Protein AF-A0A6L2PQ34-F1 (afdb_monomer_lite)

Foldseek 3Di:
DDDDDDPPPPPPQDPVVVVVLVVQLVVLLCVLVVQDLVNQCVVCVVVCVPVSVVSVVVSVVCSVVSSVVSSVVSVVCCVVVVVSVVVVVVVVVCVVCVVCVVPDDDDPPPDPVVVCCVVVVVVVVVVVVVVVVVVVVVVVVVVVVVVVVVVD

Secondary structure (DSSP, 8-state):
-PPPPPS-------HHHHHHHHHHHHHHHHHHTTS-HHHHHHHTHHHHTT-HHHHHHHHHHHHHHHHHHHHHHHHHHHHHTTHHHHHHHHHHHHHHTGGGTTS------S-HHHHHHHHHHHHHHHHHHHHHHHHHHHHHHHHHHHHHHHT-

pLDDT: mean 86.55, std 15.39, range [32.62, 97.94]

InterPro domains:
  IPR007128 Nuclear MIS12/MIND complex subunit PMF1/Nnf1 [PF03980] (70-150)

Sequence (152 aa):
MAQVPSLQNVQSEGKDVQLFRVRMRGIFEKITAGVSTERFEEIHSAVLQGSHGLAGHLHKIWQAAALDGMVKELDEIIIEEHLGEKLKQRARIIEECKEDENTVAWRPPGKPTEHIRSYDMKEKIKRKDQLEAFVKTKEAELEQLRREVSNG

Structure (mmCIF, N/CA/C/O backbone):
data_AF-A0A6L2PQ34-F1
#
_entry.id   AF-A0A6L2PQ34-F1
#
loop_
_atom_site.group_PDB
_atom_site.id
_atom_site.type_symbol
_atom_site.label_atom_id
_atom_site.label_alt_id
_atom_site.label_comp_id
_atom_site.label_asym_id
_atom_site.label_entity_id
_atom_site.label_seq_id
_atom_site.pdbx_PDB_ins_code
_atom_site.Cartn_x
_atom_site.Cartn_y
_atom_site.Cartn_z
_atom_site.occupancy
_atom_site.B_iso_or_equiv
_atom_site.auth_seq_id
_atom_site.auth_comp_id
_atom_site.auth_asym_id
_atom_site.auth_atom_id
_atom_site.pdbx_PDB_model_num
ATOM 1 N N . MET A 1 1 ? -7.531 28.067 -11.625 1.00 33.03 1 MET A N 1
ATOM 2 C CA . MET A 1 1 ? -6.205 27.418 -11.689 1.00 33.03 1 MET A CA 1
ATOM 3 C C . MET A 1 1 ? -5.869 26.942 -10.288 1.00 33.03 1 MET A C 1
ATOM 5 O O . MET A 1 1 ? -5.547 27.766 -9.445 1.00 33.03 1 MET A O 1
ATOM 9 N N . ALA A 1 2 ? -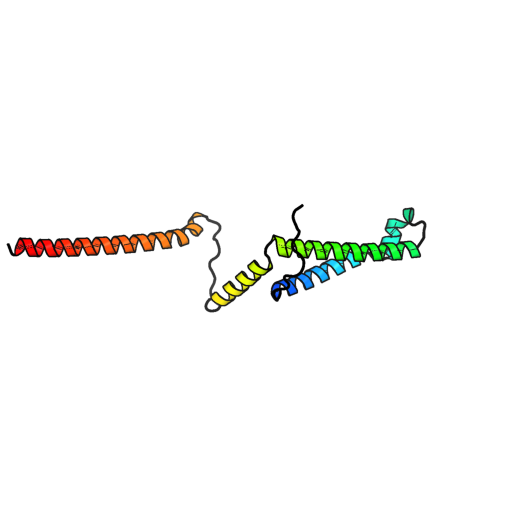6.088 25.657 -10.008 1.00 34.88 2 ALA A N 1
ATOM 10 C CA . ALA A 1 2 ? -5.772 25.078 -8.706 1.00 34.88 2 ALA A CA 1
ATOM 11 C C . ALA A 1 2 ? -4.255 24.862 -8.624 1.00 34.88 2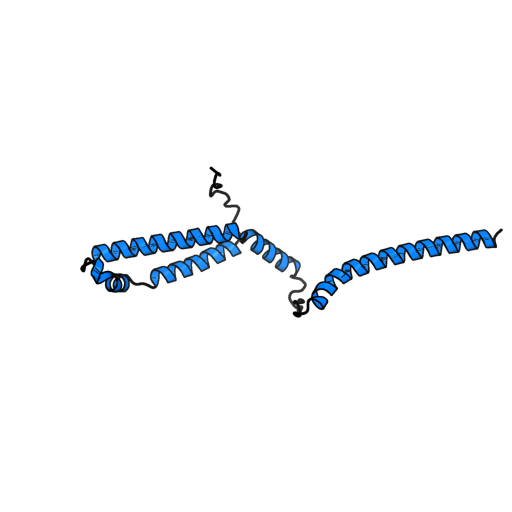 ALA A C 1
ATOM 13 O O . ALA A 1 2 ? -3.662 24.281 -9.531 1.00 34.88 2 ALA A O 1
ATOM 14 N N . GLN A 1 3 ? -3.635 25.404 -7.578 1.00 32.62 3 GLN A N 1
ATOM 15 C CA . GLN A 1 3 ? -2.217 25.224 -7.295 1.00 32.62 3 GLN A CA 1
ATOM 16 C C . GLN A 1 3 ? -1.976 23.763 -6.909 1.00 32.62 3 GLN A C 1
ATOM 18 O O . GLN A 1 3 ? -2.518 23.285 -5.916 1.00 32.62 3 GLN A O 1
ATOM 23 N N . VAL A 1 4 ? -1.172 23.067 -7.711 1.00 37.78 4 VAL A N 1
ATOM 24 C CA . VAL A 1 4 ? -0.611 21.760 -7.364 1.00 37.78 4 VAL A CA 1
ATOM 25 C C . VAL A 1 4 ? 0.385 21.990 -6.219 1.00 37.78 4 VAL A C 1
ATOM 27 O O . VAL A 1 4 ? 1.308 22.792 -6.396 1.00 37.78 4 VAL A O 1
ATOM 30 N N . PRO A 1 5 ? 0.208 21.366 -5.041 1.00 38.91 5 PRO A N 1
ATOM 31 C CA . PRO A 1 5 ? 1.141 21.528 -3.934 1.00 38.91 5 PRO A CA 1
ATOM 32 C C . PRO A 1 5 ? 2.538 21.046 -4.330 1.00 38.91 5 PRO A C 1
ATOM 34 O O . PRO A 1 5 ? 2.704 19.983 -4.925 1.00 38.91 5 PRO A O 1
ATOM 37 N N . SER A 1 6 ? 3.539 21.867 -4.019 1.00 38.91 6 SER A N 1
ATOM 38 C CA . SER A 1 6 ? 4.938 21.638 -4.355 1.00 38.91 6 SER A CA 1
ATOM 39 C C . SER A 1 6 ? 5.515 20.395 -3.665 1.00 38.91 6 SER A C 1
ATOM 41 O O . SER A 1 6 ? 5.179 20.058 -2.529 1.00 38.91 6 SER A O 1
ATOM 43 N N . LEU A 1 7 ? 6.437 19.743 -4.377 1.00 44.84 7 LEU A N 1
ATOM 44 C CA . LEU A 1 7 ? 7.211 18.538 -4.043 1.00 44.84 7 LEU A CA 1
ATOM 45 C C . LEU A 1 7 ? 8.174 18.711 -2.843 1.00 44.84 7 LEU A C 1
ATOM 47 O O . LEU A 1 7 ? 9.359 18.404 -2.942 1.00 44.84 7 LEU A O 1
ATOM 51 N N . GLN A 1 8 ? 7.710 19.232 -1.707 1.00 38.16 8 GLN A N 1
ATOM 52 C CA . GLN A 1 8 ? 8.573 19.525 -0.552 1.00 38.16 8 GLN A CA 1
ATOM 53 C C . GLN A 1 8 ? 8.091 18.964 0.786 1.00 38.16 8 GLN A C 1
ATOM 55 O O . GLN A 1 8 ? 8.614 19.353 1.826 1.00 38.16 8 GLN A O 1
ATOM 60 N N . ASN A 1 9 ? 7.182 17.987 0.797 1.00 36.69 9 ASN A N 1
ATOM 61 C CA . ASN A 1 9 ? 6.855 17.271 2.030 1.00 36.69 9 ASN A CA 1
ATOM 62 C C . ASN A 1 9 ? 7.582 15.920 2.107 1.00 36.69 9 ASN A C 1
ATOM 64 O O . ASN A 1 9 ? 6.968 14.864 2.213 1.00 36.69 9 ASN A O 1
ATOM 68 N N . VAL A 1 10 ? 8.920 15.955 2.076 1.00 41.22 10 VAL A N 1
ATOM 69 C CA . VAL A 1 10 ? 9.770 14.814 2.469 1.00 41.22 10 VAL A CA 1
ATOM 70 C C . VAL A 1 10 ? 9.794 14.744 4.003 1.00 41.22 10 VAL A C 1
ATOM 72 O O . VAL A 1 10 ? 10.826 14.876 4.655 1.00 41.22 10 VAL A O 1
ATOM 75 N N . GLN A 1 11 ? 8.620 14.585 4.615 1.00 48.25 11 GLN A N 1
ATOM 76 C CA . GLN A 1 11 ? 8.517 14.122 5.993 1.00 48.25 11 GLN A CA 1
ATOM 77 C C . GLN A 1 11 ? 8.901 12.644 5.988 1.00 48.25 11 GLN A C 1
ATOM 79 O O . GLN A 1 11 ? 8.085 11.821 5.593 1.00 48.25 11 GLN A O 1
ATOM 84 N N . SER A 1 12 ? 10.158 12.349 6.358 1.00 56.91 12 SER A N 1
ATOM 85 C CA . SER A 1 12 ? 10.762 11.015 6.548 1.00 56.91 12 SER A CA 1
ATOM 86 C C . SER A 1 12 ? 9.888 9.872 6.028 1.00 56.91 12 SER A C 1
ATOM 88 O O . SER A 1 12 ? 9.192 9.216 6.809 1.00 56.91 12 SER A O 1
ATOM 90 N N . GLU A 1 13 ? 9.899 9.663 4.712 1.00 68.69 13 GLU A N 1
ATOM 91 C CA . GLU A 1 13 ? 9.153 8.579 4.085 1.00 68.69 13 GLU A CA 1
ATOM 92 C C . GLU A 1 13 ? 9.430 7.261 4.828 1.00 68.69 13 GLU A C 1
ATOM 94 O O . GLU A 1 13 ? 10.583 6.921 5.104 1.00 68.69 13 GLU A O 1
ATOM 99 N N . GLY A 1 14 ? 8.372 6.557 5.239 1.00 81.69 14 GLY A N 1
ATOM 100 C CA . GLY A 1 14 ? 8.505 5.349 6.052 1.00 81.69 14 GLY A CA 1
ATOM 101 C C . GLY A 1 14 ? 9.301 4.262 5.324 1.00 81.69 14 GLY A C 1
ATOM 102 O O . GLY A 1 14 ? 9.183 4.117 4.107 1.00 81.69 14 GLY A O 1
ATOM 103 N N . LYS A 1 15 ? 10.077 3.461 6.072 1.00 89.25 15 LYS A N 1
ATOM 104 C CA . LYS A 1 15 ? 10.946 2.397 5.521 1.00 89.25 15 LYS A CA 1
ATOM 105 C C . LYS A 1 15 ? 10.221 1.471 4.534 1.00 89.25 15 LYS A C 1
ATOM 107 O O . LYS A 1 15 ? 10.805 1.081 3.529 1.00 89.25 15 LYS A O 1
ATOM 112 N N . ASP A 1 16 ? 8.954 1.156 4.795 1.00 91.25 16 ASP A N 1
ATOM 113 C CA . ASP A 1 16 ? 8.157 0.268 3.943 1.00 91.25 16 ASP A CA 1
ATOM 114 C C . ASP A 1 16 ? 7.819 0.894 2.582 1.00 91.25 16 ASP A C 1
ATOM 116 O O . ASP A 1 16 ? 7.861 0.206 1.563 1.00 91.25 16 ASP A O 1
ATOM 120 N N . VAL A 1 17 ? 7.540 2.202 2.539 1.00 94.06 17 VAL A N 1
ATOM 121 C CA . VAL A 1 17 ? 7.291 2.923 1.279 1.00 94.06 17 VAL A CA 1
ATOM 122 C C . VAL A 1 17 ? 8.583 3.021 0.472 1.00 94.06 17 VAL A C 1
ATOM 124 O O . VAL A 1 17 ? 8.577 2.763 -0.729 1.00 94.06 17 VAL A O 1
ATOM 127 N N . GLN A 1 18 ? 9.710 3.306 1.132 1.00 92.75 18 GLN A N 1
ATOM 128 C CA . GLN A 1 18 ? 11.020 3.314 0.475 1.00 92.75 18 GLN A CA 1
ATOM 129 C C . GLN A 1 18 ? 11.351 1.941 -0.119 1.00 92.75 18 GLN A C 1
ATOM 131 O O . GLN A 1 18 ? 11.778 1.841 -1.270 1.00 92.75 18 GLN A O 1
ATOM 136 N N . LEU A 1 19 ? 11.109 0.864 0.637 1.00 94.00 19 LEU A N 1
ATOM 137 C CA . LEU A 1 19 ? 11.308 -0.496 0.146 1.00 94.00 19 LEU A CA 1
ATOM 138 C C . LEU A 1 19 ? 10.412 -0.785 -1.064 1.00 94.00 19 LEU A C 1
ATOM 140 O O . LEU A 1 19 ? 10.884 -1.358 -2.046 1.00 94.00 19 LEU A O 1
ATOM 144 N N . PHE A 1 20 ? 9.147 -0.366 -1.019 1.00 94.62 20 PHE A N 1
ATOM 145 C CA . PHE A 1 20 ? 8.221 -0.501 -2.140 1.00 94.62 20 PHE A CA 1
ATOM 146 C C . PHE A 1 20 ? 8.720 0.244 -3.386 1.00 94.62 20 PHE A C 1
ATOM 148 O O . PHE A 1 20 ? 8.827 -0.367 -4.450 1.00 94.62 20 PHE A O 1
ATOM 155 N N . ARG A 1 21 ? 9.140 1.509 -3.249 1.00 95.25 21 ARG A N 1
ATOM 156 C CA . ARG A 1 21 ? 9.726 2.310 -4.338 1.00 95.25 21 ARG A CA 1
ATOM 157 C C . ARG A 1 21 ? 10.933 1.640 -4.973 1.00 95.25 21 ARG A C 1
ATOM 159 O O . ARG A 1 21 ? 10.991 1.509 -6.193 1.00 95.25 21 ARG A O 1
ATOM 166 N N . VAL A 1 22 ? 11.877 1.171 -4.157 1.00 96.00 22 VAL A N 1
ATOM 167 C CA . VAL A 1 22 ? 13.087 0.490 -4.642 1.00 96.00 22 VAL A CA 1
ATOM 168 C C . VAL A 1 22 ? 12.727 -0.781 -5.413 1.00 96.00 22 VAL A C 1
ATOM 170 O O . VAL A 1 22 ? 13.279 -1.034 -6.484 1.00 96.00 22 VAL A O 1
ATOM 173 N N . ARG A 1 23 ? 11.777 -1.576 -4.904 1.00 97.06 23 ARG A N 1
ATOM 174 C CA . ARG A 1 23 ? 11.327 -2.804 -5.576 1.00 97.06 23 ARG A CA 1
ATOM 175 C C . ARG A 1 23 ? 10.642 -2.509 -6.907 1.00 97.06 23 ARG A C 1
ATOM 177 O O . ARG A 1 23 ? 10.965 -3.165 -7.894 1.00 97.06 23 ARG A O 1
ATOM 184 N N . MET A 1 24 ? 9.749 -1.523 -6.942 1.00 97.75 24 MET A N 1
ATOM 185 C CA . MET A 1 24 ? 9.027 -1.139 -8.155 1.00 97.75 24 MET A CA 1
ATOM 186 C C . MET A 1 24 ? 9.956 -0.529 -9.202 1.00 97.75 24 MET A C 1
ATOM 188 O O . MET A 1 24 ? 9.922 -0.958 -10.350 1.00 97.75 24 MET A O 1
ATOM 192 N N . ARG A 1 25 ? 10.873 0.364 -8.806 1.00 96.88 25 ARG A N 1
ATOM 193 C CA . ARG A 1 25 ? 11.914 0.891 -9.700 1.00 96.88 25 ARG A CA 1
ATOM 194 C C . ARG A 1 25 ? 12.729 -0.233 -10.338 1.00 96.88 25 ARG A C 1
ATOM 196 O O . ARG A 1 25 ? 12.899 -0.234 -11.551 1.00 96.88 25 ARG A O 1
ATOM 203 N N . GLY A 1 26 ? 13.165 -1.220 -9.555 1.00 96.81 26 GLY A N 1
ATOM 204 C CA . GLY A 1 26 ? 13.901 -2.367 -10.095 1.00 96.81 26 GLY A CA 1
ATOM 205 C C . GLY A 1 26 ? 13.079 -3.226 -11.068 1.00 96.81 26 GLY A C 1
ATOM 206 O O . GLY A 1 26 ? 13.640 -3.852 -11.963 1.00 96.81 26 GLY A O 1
ATOM 207 N N . ILE A 1 27 ? 11.750 -3.267 -10.922 1.00 97.38 27 ILE A N 1
ATOM 208 C CA . ILE A 1 27 ? 10.853 -3.904 -11.898 1.00 97.38 27 ILE A CA 1
ATOM 209 C C . ILE A 1 27 ? 10.751 -3.045 -13.164 1.00 97.38 27 ILE A C 1
ATOM 211 O O . ILE A 1 27 ? 10.886 -3.583 -14.259 1.00 97.38 27 ILE A O 1
ATOM 215 N N . PHE A 1 28 ? 10.576 -1.730 -13.034 1.00 97.50 28 PHE A N 1
ATOM 216 C CA . PHE A 1 28 ? 10.504 -0.808 -14.171 1.00 97.50 28 PHE A CA 1
ATOM 217 C C . PHE A 1 28 ? 11.788 -0.825 -15.000 1.00 97.50 28 PHE A C 1
ATOM 219 O O . PHE A 1 28 ? 11.720 -0.917 -16.220 1.00 97.50 28 PHE A O 1
ATOM 226 N N . GLU A 1 29 ? 12.952 -0.845 -14.350 1.00 96.00 29 GLU A N 1
ATOM 227 C CA . GLU A 1 29 ? 14.255 -0.984 -15.010 1.00 96.00 29 GLU A CA 1
ATOM 228 C C . GLU A 1 29 ? 14.366 -2.304 -15.786 1.00 96.00 29 GLU A C 1
ATOM 230 O O . GLU A 1 29 ? 14.890 -2.329 -16.896 1.00 96.00 29 GLU A O 1
ATOM 235 N N . LYS A 1 30 ? 13.821 -3.407 -15.256 1.00 96.38 30 LYS A N 1
ATOM 236 C CA . LYS A 1 30 ? 13.765 -4.684 -15.989 1.00 96.38 30 LYS A CA 1
ATOM 237 C C . LYS A 1 30 ? 12.810 -4.637 -17.178 1.00 96.38 30 LYS A C 1
ATOM 239 O O . LYS A 1 30 ? 13.106 -5.244 -18.201 1.00 96.38 30 LYS A O 1
ATOM 244 N N . ILE A 1 31 ? 11.677 -3.946 -17.050 1.00 95.31 31 ILE A N 1
ATOM 245 C CA . ILE A 1 31 ? 10.706 -3.780 -18.138 1.00 95.31 31 ILE A CA 1
ATOM 246 C C . ILE A 1 31 ? 11.335 -2.972 -19.276 1.00 95.31 31 ILE A C 1
ATOM 248 O O . ILE A 1 31 ? 11.294 -3.407 -20.425 1.00 95.31 31 ILE A O 1
ATOM 252 N N . THR A 1 32 ? 11.965 -1.835 -18.970 1.00 94.38 32 THR A N 1
ATOM 253 C CA . THR A 1 32 ? 12.600 -0.982 -19.987 1.00 94.38 32 THR A CA 1
ATOM 254 C C . THR A 1 32 ? 13.854 -1.618 -20.588 1.00 94.38 32 THR A C 1
ATOM 256 O O . THR A 1 32 ? 14.143 -1.402 -21.763 1.00 94.38 32 THR A O 1
ATOM 259 N N . ALA A 1 33 ? 14.569 -2.458 -19.837 1.00 91.31 33 ALA A N 1
ATOM 260 C CA . ALA A 1 33 ? 15.678 -3.261 -20.354 1.00 91.31 33 ALA A CA 1
ATOM 261 C C . ALA A 1 33 ? 15.234 -4.525 -21.119 1.00 91.31 33 ALA A C 1
ATOM 263 O O . ALA A 1 33 ? 16.068 -5.189 -21.731 1.00 91.31 33 ALA A O 1
ATOM 264 N N . GLY A 1 34 ? 13.943 -4.880 -21.087 1.00 91.69 34 GLY A N 1
ATOM 265 C CA . GLY A 1 34 ? 13.415 -6.091 -21.724 1.00 91.69 34 GLY A CA 1
ATOM 266 C C . GLY A 1 34 ? 13.481 -6.071 -23.254 1.00 91.69 34 GLY A C 1
ATOM 267 O O . GLY A 1 34 ? 13.441 -7.125 -23.887 1.00 91.69 34 GLY A O 1
ATOM 268 N N . VAL A 1 35 ? 13.615 -4.885 -23.849 1.00 89.75 35 VAL A N 1
ATOM 269 C CA . VAL A 1 35 ? 13.893 -4.707 -25.275 1.00 89.75 35 VAL A CA 1
ATOM 270 C C . VAL A 1 35 ? 15.350 -4.281 -25.408 1.00 89.75 35 VAL A C 1
ATOM 272 O O . VAL A 1 35 ? 15.754 -3.253 -24.870 1.00 89.75 35 VAL A O 1
ATOM 275 N N . SER A 1 36 ? 16.160 -5.088 -26.095 1.00 91.94 36 SER A N 1
ATOM 276 C CA . SER A 1 36 ? 17.538 -4.707 -26.408 1.00 91.94 36 SER A CA 1
ATOM 277 C C . SER A 1 36 ? 17.565 -3.684 -27.545 1.00 91.94 36 SER A C 1
ATOM 279 O O . SER A 1 36 ? 16.612 -3.580 -28.322 1.00 91.94 36 SER A O 1
ATOM 281 N N . THR A 1 37 ? 18.664 -2.942 -27.680 1.00 90.94 37 THR A N 1
ATOM 282 C CA . THR A 1 37 ? 18.817 -1.972 -28.777 1.00 90.94 37 THR A CA 1
ATOM 283 C C . T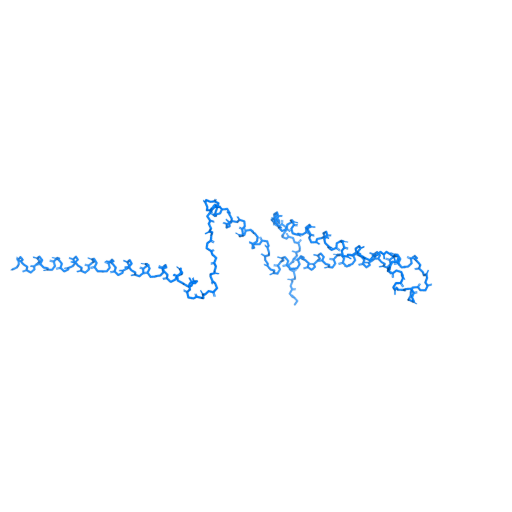HR A 1 37 ? 18.734 -2.655 -30.141 1.00 90.94 37 THR A C 1
ATOM 285 O O . THR A 1 37 ? 18.086 -2.137 -31.043 1.00 90.94 37 THR A O 1
ATOM 288 N N . GLU A 1 38 ? 19.303 -3.853 -30.270 1.00 90.75 38 GLU A N 1
ATOM 289 C CA . GLU A 1 38 ? 19.255 -4.649 -31.500 1.00 90.75 38 GLU A CA 1
ATOM 290 C C . GLU A 1 38 ? 17.816 -5.053 -31.833 1.00 90.75 38 GLU A C 1
ATOM 292 O O . GLU A 1 38 ? 17.384 -4.970 -32.982 1.00 90.75 38 GLU A O 1
ATOM 297 N N . ARG A 1 39 ? 17.036 -5.444 -30.817 1.00 91.19 39 ARG A N 1
ATOM 298 C CA . ARG A 1 39 ? 15.629 -5.798 -31.010 1.00 91.19 39 ARG A CA 1
ATOM 299 C C . ARG A 1 39 ? 14.784 -4.576 -31.364 1.00 91.19 39 ARG A C 1
ATOM 301 O O . ARG A 1 39 ? 13.894 -4.676 -32.204 1.00 91.19 39 ARG A O 1
ATOM 308 N N . PHE A 1 40 ? 15.056 -3.430 -30.746 1.00 92.12 40 PHE A N 1
ATOM 309 C CA . PHE A 1 40 ? 14.407 -2.161 -31.075 1.00 92.12 40 PHE A CA 1
ATOM 310 C C . PHE A 1 40 ? 14.673 -1.761 -32.537 1.00 92.12 40 PHE A C 1
ATOM 312 O O . PHE A 1 40 ? 13.744 -1.427 -33.273 1.00 92.12 40 PHE A O 1
ATOM 319 N N . GLU A 1 41 ? 15.929 -1.869 -32.975 1.00 91.19 41 GLU A N 1
ATOM 320 C CA . GLU A 1 41 ? 16.358 -1.654 -34.360 1.00 91.19 41 GLU A CA 1
ATOM 321 C C . GLU A 1 41 ? 15.641 -2.569 -35.349 1.00 91.19 41 GLU A C 1
ATOM 323 O O . GLU A 1 41 ? 15.130 -2.097 -36.364 1.00 91.19 41 GLU A O 1
ATOM 328 N N . GLU A 1 42 ? 15.566 -3.864 -35.046 1.00 90.69 42 GLU A N 1
ATOM 329 C CA . GLU A 1 42 ? 14.901 -4.854 -35.891 1.00 90.69 42 GLU A CA 1
ATOM 330 C C . GLU A 1 42 ? 13.418 -4.507 -36.101 1.00 90.69 42 GLU A C 1
ATOM 332 O O . GLU A 1 42 ? 12.946 -4.449 -37.241 1.00 90.69 42 GLU A O 1
ATOM 337 N N . ILE A 1 43 ? 12.696 -4.206 -35.012 1.00 90.62 43 ILE A N 1
ATOM 338 C CA . ILE A 1 43 ? 11.259 -3.885 -35.047 1.00 90.62 43 ILE A CA 1
ATOM 339 C C . ILE A 1 43 ? 11.007 -2.591 -35.833 1.00 90.62 43 ILE A C 1
ATOM 341 O O . ILE A 1 43 ? 9.976 -2.460 -36.491 1.00 90.62 43 ILE A O 1
ATOM 345 N N . HIS A 1 44 ? 11.911 -1.611 -35.760 1.00 89.19 44 HIS A N 1
ATOM 346 C CA . HIS A 1 44 ? 11.734 -0.290 -36.382 1.00 89.19 44 HIS A CA 1
ATOM 347 C C . HIS A 1 44 ? 12.567 -0.098 -37.658 1.00 89.19 44 HIS A C 1
ATOM 349 O O . HIS A 1 44 ? 12.658 1.012 -38.184 1.00 89.19 44 HIS A O 1
ATOM 355 N N . SER A 1 45 ? 13.124 -1.180 -38.202 1.00 87.69 45 SER A N 1
ATOM 356 C CA . SER A 1 45 ? 14.034 -1.183 -39.355 1.00 87.69 45 SER A CA 1
ATOM 357 C C . SER A 1 45 ? 13.479 -0.458 -40.587 1.00 87.69 45 SER A C 1
ATOM 359 O O . SER A 1 45 ? 14.199 0.314 -41.221 1.00 87.69 45 SER A O 1
ATOM 361 N N . ALA A 1 46 ? 12.186 -0.627 -40.883 1.00 87.06 46 ALA A N 1
ATOM 362 C CA . ALA A 1 46 ? 11.514 0.038 -42.002 1.00 87.06 46 ALA A CA 1
ATOM 363 C C . ALA A 1 46 ? 11.468 1.572 -41.860 1.00 87.06 46 ALA A C 1
ATOM 365 O O . ALA A 1 46 ? 11.557 2.289 -42.854 1.00 87.06 46 ALA A O 1
ATOM 366 N N . VAL A 1 47 ? 11.345 2.076 -40.628 1.00 85.81 47 VAL A N 1
ATOM 367 C CA . VAL A 1 47 ? 11.279 3.516 -40.324 1.00 85.81 47 VAL A CA 1
ATOM 368 C C . VAL A 1 47 ? 12.679 4.111 -40.202 1.00 85.81 47 VAL A C 1
ATOM 370 O O . VAL A 1 47 ? 12.923 5.231 -40.639 1.00 85.81 47 VAL A O 1
ATOM 373 N N . LEU A 1 48 ? 13.609 3.354 -39.621 1.00 85.25 48 LEU A N 1
ATOM 374 C CA . LEU A 1 48 ? 14.961 3.819 -39.316 1.00 85.25 48 LEU A CA 1
ATOM 375 C C . LEU A 1 48 ? 15.921 3.696 -40.504 1.00 85.25 48 LEU A C 1
ATOM 377 O O . LEU A 1 48 ? 17.024 4.233 -40.432 1.00 85.25 48 LEU A O 1
ATOM 381 N N . GLN A 1 49 ? 15.521 3.009 -41.582 1.00 84.75 49 GLN A N 1
ATOM 382 C CA . GLN A 1 49 ? 16.281 2.868 -42.833 1.00 84.75 49 GLN A CA 1
ATOM 383 C C . GLN A 1 49 ? 17.743 2.419 -42.619 1.00 84.75 49 GLN A C 1
ATOM 385 O O . GLN A 1 49 ? 18.644 2.835 -43.342 1.00 84.75 49 GLN A O 1
ATOM 390 N N . GLY A 1 50 ? 17.999 1.590 -41.600 1.00 72.00 50 GLY A N 1
ATOM 391 C CA . GLY A 1 50 ? 19.349 1.116 -41.260 1.00 72.00 50 GLY A CA 1
ATOM 392 C C . GLY A 1 50 ? 20.230 2.123 -40.504 1.00 72.00 50 GLY A C 1
ATOM 393 O O . GLY A 1 50 ? 21.424 1.888 -40.331 1.00 72.00 50 GLY A O 1
ATOM 394 N N . SER A 1 51 ? 19.677 3.242 -40.023 1.00 83.25 51 SER A N 1
ATOM 395 C CA . SER A 1 51 ? 20.405 4.206 -39.190 1.00 83.25 51 SER A CA 1
ATOM 396 C C . SER A 1 51 ? 20.557 3.706 -37.747 1.00 83.25 51 SER A C 1
ATOM 398 O O . SER A 1 51 ? 19.824 4.111 -36.842 1.00 83.25 51 SER A O 1
ATOM 400 N N . HIS A 1 52 ? 21.544 2.836 -37.520 1.00 81.38 52 HIS A N 1
ATOM 401 C CA . HIS A 1 52 ? 21.863 2.264 -36.202 1.00 81.38 52 HIS A CA 1
ATOM 402 C C . HIS A 1 52 ? 22.169 3.340 -35.142 1.00 81.38 52 HIS A C 1
ATOM 404 O O . HIS A 1 52 ? 21.746 3.251 -33.992 1.00 81.38 52 HIS A O 1
ATOM 410 N N . GLY A 1 53 ? 22.847 4.427 -35.534 1.00 85.06 53 GLY A N 1
ATOM 411 C CA . GLY A 1 53 ? 23.139 5.542 -34.625 1.00 85.06 53 GLY A CA 1
ATOM 412 C C . GLY A 1 53 ? 21.876 6.257 -34.130 1.00 85.06 53 GLY A C 1
ATOM 413 O O . GLY A 1 53 ? 21.762 6.567 -32.943 1.00 85.06 53 GLY A O 1
ATOM 414 N N . LEU A 1 54 ? 20.905 6.478 -35.025 1.00 88.00 54 LEU A N 1
ATOM 415 C CA . LEU A 1 54 ? 19.616 7.078 -34.673 1.00 88.00 54 LEU A CA 1
ATOM 416 C C . LEU A 1 54 ? 18.780 6.123 -33.816 1.00 88.00 54 LEU A C 1
ATOM 418 O O . LEU A 1 54 ? 18.170 6.548 -32.838 1.00 88.00 54 LEU A O 1
ATOM 422 N N . ALA A 1 55 ? 18.792 4.836 -34.151 1.00 89.62 55 ALA A N 1
ATOM 423 C CA . ALA A 1 55 ? 18.064 3.811 -33.424 1.00 89.62 55 ALA A CA 1
ATOM 424 C C . ALA A 1 55 ? 18.527 3.674 -31.970 1.00 89.62 55 ALA A C 1
ATOM 426 O O . ALA A 1 55 ? 17.709 3.742 -31.054 1.00 89.62 55 ALA A O 1
ATOM 427 N N . GLY A 1 56 ? 19.841 3.581 -31.745 1.00 91.06 56 GLY A N 1
ATOM 428 C CA . GLY A 1 56 ? 20.411 3.536 -30.401 1.00 91.06 56 GLY A CA 1
ATOM 429 C C . GLY A 1 56 ? 20.140 4.807 -29.593 1.00 91.06 56 GLY A C 1
ATOM 430 O O . GLY A 1 56 ? 19.931 4.737 -28.380 1.00 91.06 56 GLY A O 1
ATOM 431 N N . HIS A 1 57 ? 20.099 5.974 -30.243 1.00 92.94 57 HIS A N 1
ATOM 432 C CA . HIS A 1 57 ? 19.733 7.227 -29.583 1.00 92.94 57 HIS A CA 1
ATOM 433 C C . HIS A 1 57 ? 18.253 7.250 -29.169 1.00 92.94 57 HIS A C 1
ATOM 435 O O . HIS A 1 57 ? 17.947 7.538 -28.011 1.00 92.94 57 HIS A O 1
ATOM 441 N N . LEU A 1 58 ? 17.345 6.885 -30.079 1.00 92.94 58 LEU A N 1
ATOM 442 C CA . LEU A 1 58 ? 15.906 6.814 -29.811 1.00 92.94 58 LEU A CA 1
ATOM 443 C C . LEU A 1 58 ? 15.573 5.772 -28.743 1.00 92.94 58 LEU A C 1
ATOM 445 O O . LEU A 1 58 ? 14.767 6.053 -27.859 1.00 92.94 58 LEU A O 1
ATOM 449 N N . HIS A 1 59 ? 16.227 4.610 -28.776 1.00 93.94 59 HIS A N 1
ATOM 450 C CA . HIS A 1 59 ? 16.040 3.569 -27.772 1.00 93.94 59 HIS A CA 1
ATOM 451 C C . HIS A 1 59 ? 16.402 4.072 -26.368 1.00 93.94 59 HIS A C 1
ATOM 453 O O . HIS A 1 59 ? 15.624 3.902 -25.432 1.00 93.94 59 HIS A O 1
ATOM 459 N N . LYS A 1 60 ? 17.530 4.781 -26.222 1.00 94.75 60 LYS A N 1
ATOM 460 C CA . LYS A 1 60 ? 17.926 5.393 -24.942 1.00 94.75 60 LYS A CA 1
ATOM 461 C C . LYS A 1 60 ? 16.927 6.441 -24.456 1.00 94.75 60 LYS A C 1
ATOM 463 O O . LYS A 1 60 ? 16.608 6.462 -23.268 1.00 94.75 60 LYS A O 1
ATOM 468 N N . ILE A 1 61 ? 16.433 7.299 -25.355 1.00 95.44 61 ILE A N 1
ATOM 469 C CA . ILE A 1 61 ? 15.399 8.290 -25.017 1.00 95.44 61 ILE A CA 1
ATOM 470 C C . ILE A 1 61 ? 14.140 7.581 -24.526 1.00 95.44 61 ILE A C 1
ATOM 472 O O . ILE A 1 61 ? 13.600 7.950 -23.487 1.00 95.44 61 ILE A O 1
ATOM 476 N N . TRP A 1 62 ? 13.699 6.547 -25.243 1.00 94.25 62 TRP A N 1
ATOM 477 C CA . TRP A 1 62 ? 12.530 5.765 -24.867 1.00 94.25 62 TRP A CA 1
ATOM 478 C C . TRP A 1 62 ? 12.705 5.106 -23.496 1.00 94.25 62 TRP A C 1
ATOM 480 O O . TRP A 1 62 ? 11.831 5.259 -22.649 1.00 94.25 62 TRP A O 1
ATOM 490 N N . GLN A 1 63 ? 13.840 4.447 -23.234 1.00 95.75 63 GLN A N 1
ATOM 491 C CA . GLN A 1 63 ? 14.107 3.811 -21.940 1.00 95.75 63 GLN A CA 1
ATOM 492 C C . GLN A 1 63 ? 14.059 4.818 -20.788 1.00 95.75 63 GLN A C 1
ATOM 494 O O . GLN A 1 63 ? 13.437 4.548 -19.760 1.00 95.75 63 GLN A O 1
ATOM 499 N N . ALA A 1 64 ? 14.691 5.982 -20.965 1.00 95.94 64 ALA A N 1
ATOM 500 C CA . ALA A 1 64 ? 14.708 7.030 -19.954 1.00 95.94 64 ALA A CA 1
ATOM 501 C C . ALA A 1 64 ? 13.307 7.614 -19.719 1.00 95.94 64 ALA A C 1
ATOM 503 O O . ALA A 1 64 ? 12.868 7.691 -18.575 1.00 95.94 64 ALA A O 1
ATOM 504 N N . ALA A 1 65 ? 12.590 7.971 -20.788 1.00 96.81 65 ALA A N 1
ATOM 505 C CA . ALA A 1 65 ? 11.252 8.552 -20.699 1.00 96.81 65 ALA A CA 1
ATOM 506 C C . ALA A 1 65 ? 10.228 7.566 -20.117 1.00 96.81 65 ALA A C 1
ATOM 508 O O . ALA A 1 65 ? 9.398 7.949 -19.297 1.00 96.81 65 ALA A O 1
ATOM 509 N N . ALA A 1 66 ? 10.305 6.291 -20.503 1.00 96.31 66 ALA A N 1
ATOM 510 C CA . ALA A 1 66 ? 9.440 5.248 -19.970 1.00 96.31 66 ALA A CA 1
ATOM 511 C C . ALA A 1 66 ? 9.703 5.016 -18.476 1.00 96.31 66 ALA A C 1
ATOM 513 O O . ALA A 1 66 ? 8.755 4.935 -17.699 1.00 96.31 66 ALA A O 1
ATOM 514 N N . LEU A 1 67 ? 10.973 4.936 -18.062 1.00 96.88 67 LEU A N 1
ATOM 515 C CA . LEU A 1 67 ? 11.326 4.753 -16.654 1.00 96.88 67 LEU A CA 1
ATOM 516 C C . LEU A 1 67 ? 10.894 5.951 -15.801 1.00 96.88 67 LEU A C 1
ATOM 518 O O . LEU A 1 67 ? 10.306 5.752 -14.741 1.00 96.88 67 LEU A O 1
ATOM 522 N N . ASP A 1 68 ? 11.168 7.174 -16.258 1.00 97.50 68 ASP A N 1
ATOM 523 C CA . ASP A 1 68 ? 10.772 8.400 -15.557 1.00 97.50 68 ASP A CA 1
ATOM 524 C C . ASP A 1 68 ? 9.248 8.494 -15.415 1.00 97.50 68 ASP A C 1
ATOM 526 O O . ASP A 1 68 ? 8.741 8.699 -14.314 1.00 97.50 68 ASP A O 1
ATOM 530 N N . GLY A 1 69 ? 8.514 8.216 -16.497 1.00 97.94 69 GLY A N 1
ATOM 531 C CA . GLY A 1 69 ? 7.053 8.173 -16.486 1.00 97.94 69 GLY A CA 1
ATOM 532 C C . GLY A 1 69 ? 6.493 7.141 -15.505 1.00 97.94 69 GLY A C 1
ATOM 533 O O . GLY A 1 69 ? 5.623 7.473 -14.706 1.00 97.94 69 GLY A O 1
ATOM 534 N N . MET A 1 70 ? 7.022 5.912 -15.501 1.00 97.81 70 MET A N 1
ATOM 535 C CA . MET A 1 70 ? 6.585 4.866 -14.563 1.00 97.81 70 MET A CA 1
ATOM 536 C C . MET A 1 70 ? 6.895 5.215 -13.102 1.00 97.81 70 MET A C 1
ATOM 538 O O . MET A 1 70 ? 6.089 4.934 -12.217 1.00 97.81 70 MET A O 1
ATOM 542 N N . VAL A 1 71 ? 8.057 5.818 -12.829 1.00 97.69 71 VAL A N 1
ATOM 543 C CA . VAL A 1 71 ? 8.417 6.271 -11.475 1.00 97.69 71 VAL A CA 1
ATOM 544 C C . VAL A 1 71 ? 7.504 7.408 -11.030 1.00 97.69 71 VAL A C 1
ATOM 546 O O . VAL A 1 71 ? 7.053 7.408 -9.891 1.00 97.69 71 VAL A O 1
ATOM 549 N N . LYS A 1 72 ? 7.188 8.349 -11.918 1.00 97.81 72 LYS A N 1
ATOM 550 C CA . LYS A 1 72 ? 6.269 9.439 -11.605 1.00 97.81 72 LYS A CA 1
ATOM 551 C C . LYS A 1 72 ? 4.855 8.929 -11.307 1.00 97.81 72 LYS A C 1
ATOM 553 O O . LYS A 1 72 ? 4.279 9.325 -10.302 1.00 97.81 72 LYS A O 1
ATOM 558 N N . GLU A 1 73 ? 4.338 8.011 -12.119 1.00 97.81 73 GLU A N 1
ATOM 559 C CA . GLU A 1 73 ? 3.028 7.384 -11.893 1.00 97.81 73 GLU A CA 1
ATOM 560 C C . GLU A 1 73 ? 2.987 6.624 -10.558 1.00 97.81 73 GLU A C 1
ATOM 562 O O . GLU A 1 73 ? 2.018 6.695 -9.806 1.00 97.81 73 GLU A O 1
ATOM 567 N N . LEU A 1 74 ? 4.071 5.921 -10.215 1.00 97.31 74 LEU A N 1
ATOM 568 C CA . LEU A 1 74 ? 4.194 5.257 -8.919 1.00 97.31 74 LEU A CA 1
ATOM 569 C C . LEU A 1 74 ? 4.083 6.254 -7.758 1.00 97.31 74 LEU A C 1
ATOM 571 O O . LEU A 1 74 ? 3.463 5.946 -6.739 1.00 97.31 74 LEU A O 1
ATOM 575 N N . ASP A 1 75 ? 4.687 7.430 -7.897 1.00 95.56 75 ASP A N 1
ATOM 576 C CA . ASP A 1 75 ? 4.645 8.476 -6.879 1.00 95.56 75 ASP A CA 1
ATOM 577 C C . ASP A 1 75 ? 3.236 9.040 -6.719 1.00 95.56 75 ASP A C 1
ATOM 579 O O . ASP A 1 75 ? 2.792 9.251 -5.589 1.00 95.56 75 ASP A O 1
ATOM 583 N N . GLU A 1 76 ? 2.525 9.212 -7.832 1.00 96.94 76 GLU A N 1
ATOM 584 C CA . GLU A 1 76 ? 1.116 9.602 -7.848 1.00 96.94 76 GLU A CA 1
ATOM 585 C C . GLU A 1 76 ? 0.261 8.551 -7.118 1.00 96.94 76 GLU A C 1
ATOM 587 O O . GLU A 1 76 ? -0.421 8.903 -6.156 1.00 96.94 76 GLU A O 1
ATOM 592 N N . ILE A 1 77 ? 0.417 7.254 -7.417 1.00 96.31 77 ILE A N 1
ATOM 593 C CA . ILE A 1 77 ? -0.281 6.160 -6.708 1.00 96.31 77 ILE A CA 1
ATOM 594 C C . ILE A 1 77 ? 0.014 6.170 -5.201 1.00 96.31 77 ILE A C 1
ATOM 596 O O . ILE A 1 77 ? -0.891 5.996 -4.385 1.00 96.31 77 ILE A O 1
ATOM 600 N N . ILE A 1 78 ? 1.276 6.357 -4.796 1.00 95.56 78 ILE A N 1
ATOM 601 C CA . ILE A 1 78 ? 1.660 6.385 -3.373 1.00 95.56 78 ILE A CA 1
ATOM 602 C C . ILE A 1 78 ? 0.929 7.511 -2.630 1.00 95.56 78 ILE A C 1
ATOM 604 O O . ILE A 1 78 ? 0.525 7.317 -1.476 1.00 95.56 78 ILE A O 1
ATOM 608 N N . ILE A 1 79 ? 0.778 8.668 -3.279 1.00 94.69 79 ILE A N 1
ATOM 609 C CA . ILE A 1 79 ? 0.103 9.844 -2.727 1.00 94.69 79 ILE A CA 1
ATOM 610 C C . ILE A 1 79 ? -1.413 9.634 -2.710 1.00 94.69 79 ILE A C 1
ATOM 612 O O . ILE A 1 79 ? -2.019 9.770 -1.648 1.00 94.69 79 ILE A O 1
ATOM 616 N N . GLU A 1 80 ? -2.012 9.278 -3.848 1.00 96.75 80 GLU A N 1
ATOM 617 C CA . GLU A 1 80 ? -3.462 9.113 -4.012 1.00 96.75 80 GLU A CA 1
ATOM 618 C C . GLU A 1 80 ? -4.030 8.037 -3.085 1.00 96.75 80 GLU A C 1
ATOM 620 O O . GLU A 1 80 ? -5.058 8.233 -2.439 1.00 96.75 80 GLU A O 1
ATOM 625 N N . GLU A 1 81 ? -3.323 6.916 -2.942 1.00 94.88 81 GLU A N 1
ATOM 626 C CA . GLU A 1 81 ? -3.757 5.817 -2.084 1.00 94.88 81 GLU A CA 1
ATOM 627 C C . GLU A 1 81 ? -3.389 6.007 -0.611 1.00 94.88 81 GLU A C 1
ATOM 629 O O . GLU A 1 81 ? -3.646 5.109 0.202 1.00 94.88 81 GLU A O 1
ATOM 634 N N . HIS A 1 82 ? -2.778 7.139 -0.246 1.00 94.25 82 HIS A N 1
ATOM 635 C CA . HIS A 1 82 ? -2.267 7.407 1.100 1.00 94.25 82 HIS A CA 1
ATOM 636 C C . HIS A 1 82 ? -1.415 6.243 1.635 1.00 94.25 82 HIS A C 1
ATOM 638 O O . HIS A 1 82 ? -1.509 5.842 2.803 1.00 94.25 82 HIS A O 1
ATOM 644 N N . LEU A 1 83 ? -0.591 5.647 0.766 1.00 94.25 83 LEU A N 1
ATOM 645 C CA . LEU A 1 83 ? 0.062 4.369 1.050 1.00 94.25 83 LEU A CA 1
ATOM 646 C C . LEU A 1 83 ? 1.004 4.466 2.257 1.00 94.25 83 LEU A C 1
ATOM 648 O O . LEU A 1 83 ? 1.070 3.541 3.068 1.00 94.25 83 LEU A O 1
ATOM 652 N N . GLY A 1 84 ? 1.683 5.605 2.423 1.00 92.00 84 GLY A N 1
ATOM 653 C CA . GLY A 1 84 ? 2.552 5.848 3.575 1.00 92.00 84 GLY A CA 1
ATOM 654 C C . GLY A 1 84 ? 1.819 5.805 4.914 1.00 92.00 84 GLY A C 1
ATOM 655 O O . GLY A 1 84 ? 2.320 5.215 5.873 1.00 92.00 84 GLY A O 1
ATOM 656 N N . GLU A 1 85 ? 0.608 6.356 4.980 1.00 92.69 85 GLU A N 1
ATOM 657 C CA . GLU A 1 85 ? -0.214 6.318 6.190 1.00 92.69 85 GLU A CA 1
ATOM 658 C C . GLU A 1 85 ? -0.726 4.907 6.467 1.00 92.69 85 GLU A C 1
ATOM 660 O O . GLU A 1 85 ? -0.587 4.419 7.590 1.00 92.69 85 GLU A O 1
ATOM 665 N N . LYS A 1 86 ? -1.243 4.217 5.441 1.00 94.69 86 LYS A N 1
ATOM 666 C CA . LYS A 1 86 ? -1.734 2.834 5.554 1.00 94.69 86 LYS 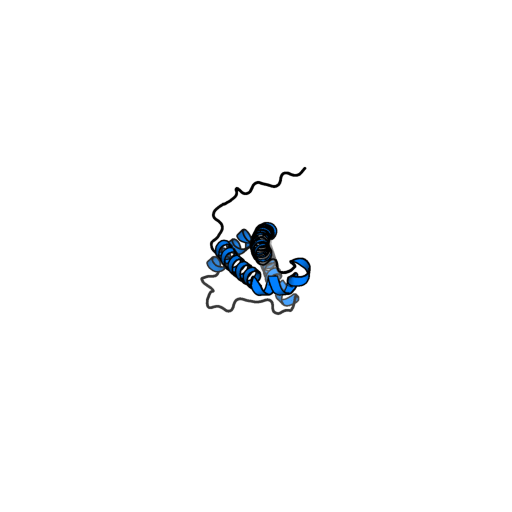A CA 1
ATOM 667 C C . LYS A 1 86 ? -0.630 1.878 6.021 1.00 94.69 86 LYS A C 1
ATOM 669 O O . LYS A 1 86 ? -0.860 1.054 6.905 1.00 94.69 86 LYS A O 1
ATOM 674 N N . LEU A 1 87 ? 0.588 2.006 5.489 1.00 93.31 87 LEU A N 1
ATOM 675 C CA . LEU A 1 87 ? 1.731 1.184 5.907 1.00 93.31 87 LEU A CA 1
ATOM 676 C C . LEU A 1 87 ? 2.188 1.510 7.334 1.00 93.31 87 LEU A C 1
ATOM 678 O O . LEU A 1 87 ? 2.463 0.596 8.112 1.00 93.31 87 LEU A O 1
ATOM 682 N N . LYS A 1 88 ? 2.178 2.788 7.731 1.00 92.00 88 LYS A N 1
ATOM 683 C CA . LYS A 1 88 ? 2.465 3.189 9.117 1.00 92.00 88 LYS A CA 1
ATOM 684 C C . LYS A 1 88 ? 1.413 2.663 10.099 1.00 92.00 88 LYS A C 1
ATOM 686 O O . LYS A 1 88 ? 1.770 2.175 11.170 1.00 92.00 88 LYS A O 1
ATOM 691 N N . GLN A 1 89 ? 0.131 2.721 9.736 1.00 93.25 89 GLN A N 1
ATOM 692 C CA . GLN A 1 89 ? -0.962 2.137 10.520 1.00 93.25 89 GLN A CA 1
ATOM 693 C C . GLN A 1 89 ? -0.806 0.620 10.641 1.00 93.25 89 GLN A C 1
ATOM 695 O O . GLN A 1 89 ? -0.918 0.083 11.738 1.00 93.25 89 GLN A O 1
ATOM 700 N N . ARG A 1 90 ? -0.465 -0.068 9.545 1.00 92.88 90 ARG A N 1
ATOM 701 C CA . ARG A 1 90 ? -0.171 -1.506 9.560 1.00 92.88 90 ARG A CA 1
ATOM 702 C C . ARG A 1 90 ? 0.966 -1.842 10.526 1.00 92.88 90 ARG A C 1
ATOM 704 O O . ARG A 1 90 ? 0.817 -2.767 11.316 1.00 92.88 90 ARG A O 1
ATOM 711 N N . ALA A 1 91 ? 2.078 -1.108 10.481 1.00 90.81 91 ALA A N 1
ATOM 712 C CA . ALA A 1 91 ? 3.203 -1.326 11.392 1.00 90.81 91 ALA A CA 1
ATOM 713 C C . ALA A 1 91 ? 2.792 -1.147 12.862 1.00 90.81 91 ALA A C 1
ATOM 715 O O . ALA A 1 91 ? 3.165 -1.953 13.708 1.00 90.81 91 ALA A O 1
ATOM 716 N N . ARG A 1 92 ? 1.963 -0.138 13.151 1.00 91.81 92 ARG A N 1
ATOM 717 C CA . ARG A 1 92 ? 1.410 0.082 14.489 1.00 91.81 92 ARG A CA 1
ATOM 718 C C . ARG A 1 92 ? 0.513 -1.072 14.950 1.00 91.81 92 ARG A C 1
ATOM 720 O O . ARG A 1 92 ? 0.676 -1.524 16.072 1.00 91.81 92 ARG A O 1
ATOM 727 N N . ILE A 1 93 ? -0.384 -1.568 14.097 1.00 91.56 93 ILE A N 1
ATOM 728 C CA . ILE A 1 93 ? -1.257 -2.710 14.427 1.00 91.56 93 ILE A CA 1
ATOM 729 C C . ILE A 1 93 ? -0.422 -3.964 14.715 1.00 91.56 93 ILE A C 1
ATOM 731 O O . ILE A 1 93 ? -0.711 -4.691 15.657 1.00 91.56 93 ILE A O 1
ATOM 735 N N . ILE A 1 94 ? 0.633 -4.211 13.931 1.00 90.06 94 ILE A N 1
ATOM 736 C CA . ILE A 1 94 ? 1.551 -5.335 14.175 1.00 90.06 94 ILE A CA 1
ATOM 737 C C . ILE A 1 94 ? 2.222 -5.199 15.545 1.00 90.06 94 ILE A C 1
ATOM 739 O O . ILE A 1 94 ? 2.317 -6.184 16.266 1.00 90.06 94 ILE A O 1
ATOM 743 N N . GLU A 1 95 ? 2.658 -3.991 15.909 1.00 91.12 95 GLU A N 1
ATOM 744 C CA . GLU A 1 95 ? 3.247 -3.716 17.221 1.00 91.12 95 GLU A CA 1
ATOM 745 C C . GLU A 1 95 ? 2.247 -3.947 18.363 1.00 91.12 95 GLU A C 1
ATOM 747 O O . GLU A 1 95 ? 2.577 -4.614 19.339 1.00 91.12 95 GLU A O 1
ATOM 752 N N . GLU A 1 96 ? 1.020 -3.437 18.224 1.00 91.56 96 GLU A N 1
ATOM 753 C CA . GLU A 1 96 ? -0.058 -3.587 19.212 1.00 91.56 96 GLU A CA 1
ATOM 754 C C . GLU A 1 96 ? -0.465 -5.057 19.416 1.00 91.56 96 GLU A C 1
ATOM 756 O O . GLU A 1 96 ? -0.868 -5.432 20.512 1.00 91.56 96 GLU A O 1
ATOM 761 N N . CYS A 1 97 ? -0.322 -5.898 18.389 1.00 88.56 97 CYS A N 1
ATOM 762 C CA . CYS A 1 97 ? -0.663 -7.322 18.436 1.00 88.56 97 CYS A CA 1
ATOM 763 C C . CYS A 1 97 ? 0.534 -8.248 18.716 1.00 88.56 97 CYS A C 1
ATOM 765 O O . CYS A 1 97 ? 0.398 -9.462 18.562 1.00 88.56 97 CYS A O 1
ATOM 767 N N . LYS A 1 98 ? 1.704 -7.726 19.111 1.00 89.06 98 LYS A N 1
ATOM 768 C CA . LYS A 1 98 ? 2.898 -8.557 19.371 1.00 89.06 98 LYS A CA 1
ATOM 769 C C . LYS A 1 98 ? 2.681 -9.639 20.423 1.00 89.06 98 LYS A C 1
ATOM 771 O O . LYS A 1 98 ? 3.229 -10.728 20.304 1.00 89.06 98 LYS A O 1
ATOM 776 N N . GLU A 1 99 ? 1.884 -9.354 21.447 1.00 86.75 99 GLU A N 1
ATOM 777 C CA . GLU A 1 99 ? 1.600 -10.313 22.521 1.00 86.75 99 GLU A CA 1
ATOM 778 C C . GLU A 1 99 ? 0.784 -11.523 22.026 1.00 86.75 99 GLU A C 1
ATOM 780 O O . GLU A 1 99 ? 0.872 -12.610 22.596 1.00 86.75 99 GLU A O 1
ATOM 785 N N . ASP A 1 100 ? 0.072 -11.364 20.907 1.00 85.44 100 ASP A N 1
ATOM 786 C CA . ASP A 1 100 ? -0.796 -12.371 20.299 1.00 85.44 100 ASP A CA 1
ATOM 787 C C . ASP A 1 100 ? -0.127 -13.123 19.129 1.00 85.44 100 ASP A C 1
ATOM 789 O O . ASP A 1 100 ? -0.801 -13.883 18.429 1.00 85.44 100 ASP A O 1
ATOM 793 N N . GLU A 1 101 ? 1.182 -12.950 18.896 1.00 80.75 101 GLU A N 1
ATOM 794 C CA . GLU A 1 101 ? 1.894 -13.426 17.690 1.00 80.75 101 GLU A CA 1
ATOM 795 C C . GLU A 1 101 ? 1.770 -14.944 17.447 1.00 80.75 101 GLU A C 1
ATOM 797 O O . GLU A 1 101 ? 1.743 -15.398 16.303 1.00 80.75 101 GLU A O 1
ATOM 802 N N . ASN A 1 102 ? 1.610 -15.735 18.512 1.00 85.88 102 ASN A N 1
ATOM 803 C CA . ASN A 1 102 ? 1.458 -17.194 18.439 1.00 85.88 102 ASN A CA 1
ATOM 804 C C . ASN A 1 102 ? -0.001 -17.673 18.447 1.00 85.88 102 ASN A C 1
ATOM 806 O O . ASN A 1 102 ? -0.264 -18.874 18.541 1.00 85.88 102 ASN A O 1
ATOM 810 N N . THR A 1 103 ? -0.962 -16.756 18.373 1.00 88.19 103 THR A N 1
ATOM 811 C CA . THR A 1 103 ? -2.386 -17.088 18.363 1.00 88.19 103 THR A CA 1
ATOM 812 C C . THR A 1 103 ? -2.947 -17.043 16.947 1.00 88.19 103 THR A C 1
ATOM 814 O O . THR A 1 103 ? -2.549 -16.244 16.097 1.00 88.19 103 THR A O 1
ATOM 817 N N . VAL A 1 104 ? -3.912 -17.920 16.666 1.00 86.31 104 VAL A N 1
ATOM 818 C CA . VAL A 1 104 ? -4.646 -17.859 15.401 1.00 86.31 104 VAL A CA 1
ATOM 819 C C . VAL A 1 104 ? -5.624 -16.694 15.481 1.00 86.31 104 VAL A C 1
ATOM 821 O O . VAL A 1 104 ? -6.708 -16.807 16.053 1.00 86.31 104 VAL A O 1
ATOM 824 N N . ALA A 1 105 ? -5.233 -15.567 14.893 1.00 83.62 105 ALA A N 1
ATOM 825 C CA . ALA A 1 105 ? -6.101 -14.407 14.795 1.00 83.62 105 ALA A CA 1
ATOM 826 C C . ALA A 1 105 ? -7.372 -14.748 14.001 1.00 83.62 105 ALA A C 1
ATOM 828 O O . ALA A 1 105 ? -7.320 -15.376 12.938 1.00 83.62 105 ALA A O 1
ATOM 829 N N . TRP A 1 106 ? -8.519 -14.279 14.495 1.00 82.62 106 TRP A N 1
ATOM 830 C CA . TRP A 1 106 ? -9.794 -14.441 13.806 1.00 82.62 106 TRP A CA 1
ATOM 831 C C . TRP A 1 106 ? -9.716 -13.882 12.376 1.00 82.62 106 TRP A C 1
ATOM 833 O O . TRP A 1 106 ? -9.090 -12.848 12.107 1.00 82.62 106 TRP A O 1
ATOM 843 N N . ARG A 1 107 ? -10.343 -14.588 11.435 1.00 83.56 107 ARG A N 1
ATOM 844 C CA . ARG A 1 107 ? -10.524 -14.152 10.050 1.00 83.56 107 ARG A CA 1
ATOM 845 C C . ARG A 1 107 ? -12.004 -14.246 9.703 1.00 83.56 107 ARG A C 1
ATOM 847 O O . ARG A 1 107 ? -12.655 -15.177 10.173 1.00 83.56 107 ARG A O 1
ATOM 854 N N . PRO A 1 108 ? -12.523 -13.336 8.866 1.00 81.75 108 PRO A N 1
ATOM 855 C CA . PRO A 1 108 ? -13.898 -13.391 8.400 1.00 81.75 108 PRO A CA 1
ATOM 856 C C . PRO A 1 108 ? -14.281 -14.797 7.862 1.00 81.75 108 PRO A C 1
ATOM 858 O O . PRO A 1 108 ? -13.806 -15.165 6.790 1.00 81.75 108 PRO A O 1
ATOM 861 N N . PRO A 1 109 ? -15.200 -15.558 8.502 1.00 81.56 109 PRO A N 1
ATOM 862 C CA . PRO A 1 109 ? -15.689 -16.868 8.030 1.00 81.56 109 PRO A CA 1
ATOM 863 C C . PRO A 1 109 ? -16.523 -16.855 6.727 1.00 81.56 109 PRO A C 1
ATOM 865 O O . PRO A 1 109 ? -17.183 -17.838 6.404 1.00 81.56 109 PRO A O 1
ATOM 868 N N . GLY A 1 110 ? -16.573 -15.744 5.982 1.00 84.56 110 GLY A N 1
ATOM 869 C CA . GLY A 1 110 ? -17.397 -15.612 4.768 1.00 84.56 110 GLY A CA 1
ATOM 870 C C . GLY A 1 110 ? -18.913 -15.497 5.000 1.00 84.56 110 GLY A C 1
ATOM 871 O O . GLY A 1 110 ? -19.657 -15.299 4.044 1.00 84.56 110 GLY A O 1
ATOM 872 N N . LYS A 1 111 ? -19.386 -15.556 6.251 1.00 85.69 111 LYS A N 1
ATOM 873 C CA . LYS A 1 111 ? -20.801 -15.386 6.617 1.00 85.69 111 LYS A CA 1
ATOM 874 C C . LYS A 1 111 ? -21.036 -14.041 7.320 1.00 85.69 111 LYS A C 1
ATOM 876 O O . LYS A 1 111 ? -20.552 -13.862 8.437 1.00 85.69 111 LYS A O 1
ATOM 881 N N . PRO A 1 112 ? -21.813 -13.110 6.729 1.00 82.19 112 PRO A N 1
ATOM 882 C CA . PRO A 1 112 ? -22.047 -11.776 7.296 1.00 82.19 112 PRO A CA 1
ATOM 883 C C . PRO A 1 112 ? -22.582 -11.771 8.730 1.00 82.19 112 PRO A C 1
ATOM 885 O O . PRO A 1 112 ? -22.150 -10.967 9.551 1.00 82.19 112 PRO A O 1
ATOM 888 N N . THR A 1 113 ? -23.481 -12.700 9.055 1.00 81.56 113 THR A N 1
ATOM 889 C CA . THR A 1 113 ? -24.074 -12.823 10.394 1.00 81.56 113 THR A CA 1
ATOM 890 C C . THR A 1 113 ? -23.045 -13.167 11.470 1.00 81.56 113 THR A C 1
ATOM 892 O O . THR A 1 113 ? -23.171 -12.723 12.609 1.00 81.56 113 THR A O 1
ATOM 895 N N . GLU A 1 114 ? -22.004 -13.923 11.119 1.00 78.06 114 GLU A N 1
ATOM 896 C CA . GLU A 1 114 ? -20.917 -14.277 12.032 1.00 78.06 114 GLU A CA 1
ATOM 897 C C . GLU A 1 114 ? -19.924 -13.114 12.206 1.00 78.06 114 GLU A C 1
ATOM 899 O O . GLU A 1 114 ? -19.393 -12.942 13.302 1.00 78.06 114 GLU A O 1
ATOM 904 N N . HIS A 1 115 ? -19.743 -12.261 11.185 1.00 74.94 115 HIS A N 1
ATOM 905 C CA . HIS A 1 115 ? -18.920 -11.041 11.284 1.00 74.94 115 HIS A CA 1
ATOM 906 C C . HIS A 1 115 ? -19.542 -9.990 12.193 1.00 74.94 115 HIS A C 1
ATOM 908 O O . HIS A 1 115 ? -18.853 -9.397 13.015 1.00 74.94 115 HIS A O 1
ATOM 914 N N . ILE A 1 116 ? -20.848 -9.752 12.047 1.00 78.06 116 ILE A N 1
ATOM 915 C CA . ILE A 1 116 ? -21.552 -8.693 12.786 1.00 78.06 116 ILE A CA 1
ATOM 916 C C . ILE A 1 116 ? -21.700 -9.071 14.266 1.00 78.06 116 ILE A C 1
ATOM 918 O O . ILE A 1 116 ? -21.746 -8.200 15.133 1.00 78.06 116 ILE A O 1
ATOM 922 N N . ARG A 1 117 ? -21.690 -10.375 14.582 1.00 75.94 117 ARG A N 1
ATOM 923 C CA . ARG A 1 117 ? -21.856 -10.882 15.948 1.00 75.94 117 ARG A CA 1
ATOM 9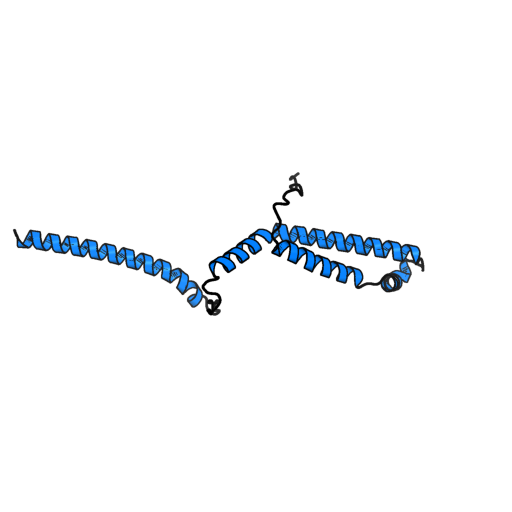24 C C . ARG A 1 117 ? -20.862 -10.276 16.937 1.00 75.94 117 ARG A C 1
ATOM 926 O O . ARG A 1 117 ? -21.258 -10.021 18.069 1.00 75.94 117 ARG A O 1
ATOM 933 N N . SER A 1 118 ? -19.605 -10.058 16.551 1.00 72.62 118 SER A N 1
ATOM 934 C CA . SER A 1 118 ? -18.587 -9.481 17.443 1.00 72.62 118 SER A CA 1
ATOM 935 C C . SER A 1 118 ? -18.881 -8.014 17.777 1.00 72.62 118 SER A C 1
ATOM 937 O O . SER A 1 118 ? -18.786 -7.619 18.939 1.00 72.62 118 SER A O 1
ATOM 939 N N . TYR A 1 119 ? -19.316 -7.231 16.788 1.00 75.38 119 TYR A N 1
ATOM 940 C CA . TYR A 1 119 ? -19.715 -5.837 16.974 1.00 75.38 119 TYR A CA 1
ATOM 941 C C . TYR A 1 119 ? -20.998 -5.722 17.805 1.00 75.38 119 TYR A C 1
ATOM 943 O O . TYR A 1 119 ? -21.026 -5.025 18.821 1.00 75.38 119 TYR A O 1
ATOM 951 N N . ASP A 1 120 ? -22.029 -6.486 17.437 1.00 84.00 120 ASP A N 1
ATOM 952 C CA . ASP A 1 120 ? -23.299 -6.532 18.162 1.00 84.00 120 ASP A CA 1
ATOM 953 C C . ASP A 1 120 ? -23.111 -6.979 19.611 1.00 84.00 120 ASP A C 1
ATOM 955 O O . ASP A 1 120 ? -23.820 -6.512 20.502 1.00 84.00 120 ASP A O 1
ATOM 959 N N . MET A 1 121 ? -22.160 -7.882 19.872 1.00 85.00 121 MET A N 1
ATOM 960 C CA . MET A 1 121 ? -21.893 -8.363 21.224 1.00 85.00 121 MET A CA 1
ATOM 961 C C . MET A 1 121 ? -21.455 -7.228 22.148 1.00 85.00 121 MET A C 1
ATOM 963 O O . MET A 1 121 ? -21.916 -7.169 23.285 1.00 85.00 121 MET A O 1
ATOM 967 N N . LYS A 1 122 ? -20.629 -6.294 21.663 1.00 86.50 122 LYS A N 1
ATOM 968 C CA . LYS A 1 122 ? -20.187 -5.144 22.462 1.00 86.50 122 LYS A CA 1
ATOM 969 C C . LYS A 1 122 ? -21.370 -4.277 22.899 1.00 86.50 122 LYS A C 1
ATOM 971 O O . LYS A 1 122 ? -21.469 -3.916 24.070 1.00 86.50 122 LYS A O 1
ATOM 976 N N . GLU A 1 123 ? -22.291 -3.984 21.983 1.00 90.94 123 GLU A N 1
ATOM 977 C CA . GLU A 1 123 ? -23.484 -3.188 22.298 1.00 90.94 123 GLU A CA 1
ATOM 978 C C . GLU A 1 123 ? -24.466 -3.962 23.194 1.00 90.94 123 GLU A C 1
ATOM 980 O O . GLU A 1 123 ? -25.061 -3.391 24.109 1.00 90.94 123 GLU A O 1
ATOM 985 N N . LYS A 1 124 ? -24.596 -5.281 22.995 1.00 90.12 124 LYS A N 1
ATOM 986 C CA . LYS A 1 124 ? -25.412 -6.148 23.860 1.00 90.12 124 LYS A CA 1
ATOM 987 C C . LYS A 1 124 ? -24.890 -6.189 25.294 1.00 90.12 124 LYS A C 1
ATOM 989 O O . LYS A 1 124 ? -25.697 -6.071 26.210 1.00 90.12 124 LYS A O 1
ATOM 994 N N . ILE A 1 125 ? -23.575 -6.314 25.488 1.00 93.62 125 ILE A N 1
ATOM 995 C CA . ILE A 1 125 ? -22.945 -6.268 26.818 1.00 93.62 125 ILE A CA 1
ATOM 996 C C . ILE A 1 125 ? -23.227 -4.916 27.475 1.00 93.62 125 ILE A C 1
ATOM 998 O O . ILE A 1 125 ? -23.765 -4.874 28.575 1.00 93.62 125 ILE A O 1
ATOM 1002 N N . LYS A 1 126 ? -22.999 -3.811 26.758 1.00 94.06 126 LYS A N 1
ATOM 1003 C CA . LYS A 1 126 ? -23.280 -2.466 27.272 1.00 94.06 126 LYS A CA 1
ATOM 1004 C C . LYS A 1 126 ? -24.732 -2.304 27.740 1.00 94.06 126 LYS A C 1
ATOM 1006 O O . LYS A 1 126 ? -24.975 -1.760 28.814 1.00 94.06 126 LYS A O 1
ATOM 1011 N N . ARG A 1 127 ? -25.709 -2.766 26.952 1.00 94.50 127 ARG A N 1
ATOM 1012 C CA . ARG A 1 127 ? -27.130 -2.693 27.338 1.00 94.50 127 ARG A CA 1
ATOM 1013 C C . ARG A 1 127 ? -27.472 -3.608 28.502 1.00 94.50 127 ARG A C 1
ATOM 1015 O O . ARG A 1 127 ? -28.272 -3.221 29.347 1.00 94.50 127 ARG A O 1
ATOM 1022 N N . LYS A 1 128 ? -26.875 -4.800 28.552 1.00 96.31 128 LYS A N 1
ATOM 1023 C CA . LYS A 1 128 ? -27.020 -5.711 29.687 1.00 96.31 128 LYS A CA 1
ATOM 1024 C C . LYS A 1 128 ? -26.586 -5.011 30.977 1.00 96.31 128 LYS A C 1
ATOM 1026 O O . LYS A 1 128 ? -27.373 -4.972 31.915 1.00 96.31 128 LYS A O 1
ATOM 1031 N N . ASP A 1 129 ? -25.409 -4.394 30.990 1.00 97.00 129 ASP A N 1
ATOM 1032 C CA . ASP A 1 129 ? -24.870 -3.730 32.183 1.00 97.00 129 ASP A CA 1
ATOM 1033 C C . ASP A 1 129 ? -25.761 -2.560 32.640 1.00 97.00 129 ASP A C 1
ATOM 1035 O O . ASP A 1 129 ? -26.009 -2.378 33.833 1.00 97.00 129 ASP A O 1
ATOM 1039 N N . GLN A 1 130 ? -26.313 -1.793 31.692 1.00 97.44 130 GLN A N 1
ATOM 1040 C CA . GLN A 1 130 ? -27.272 -0.719 31.984 1.00 97.44 130 GLN A CA 1
ATOM 1041 C C . GLN A 1 130 ? -28.569 -1.242 32.612 1.00 97.44 130 GLN A C 1
ATOM 1043 O O . GLN A 1 130 ? -29.081 -0.651 33.563 1.00 97.44 130 GLN A O 1
ATOM 1048 N N . LEU A 1 131 ? -29.103 -2.347 32.087 1.00 97.94 131 LEU A N 1
ATOM 1049 C CA . LEU A 1 131 ? -30.316 -2.969 32.612 1.00 97.94 131 LEU A CA 1
ATOM 1050 C C . LEU A 1 131 ? -30.076 -3.585 33.993 1.00 97.94 131 LEU A C 1
ATOM 1052 O O . LEU A 1 131 ? -30.909 -3.415 34.876 1.00 97.94 131 LEU A O 1
ATOM 1056 N N . GLU A 1 132 ? -28.934 -4.240 34.209 1.00 97.56 132 GLU A N 1
ATOM 1057 C CA . GLU A 1 132 ? -28.562 -4.771 35.525 1.00 97.56 132 GLU A CA 1
ATOM 1058 C C . GLU A 1 132 ? -28.437 -3.659 36.570 1.00 97.56 132 GLU A C 1
ATOM 1060 O O . GLU A 1 132 ? -28.930 -3.809 37.689 1.00 97.56 132 GLU A O 1
ATOM 1065 N N . ALA A 1 133 ? -27.824 -2.527 36.210 1.00 97.38 133 ALA A N 1
ATOM 1066 C CA . ALA A 1 133 ? -27.750 -1.368 37.092 1.00 97.38 133 ALA A CA 1
ATOM 1067 C C . ALA A 1 133 ? -29.149 -0.831 37.431 1.00 97.38 133 ALA A C 1
ATOM 1069 O O . ALA A 1 133 ? -29.452 -0.603 38.601 1.00 97.38 133 ALA A O 1
ATOM 1070 N N . PHE A 1 134 ? -30.020 -0.694 36.428 1.00 97.50 134 PHE A N 1
ATOM 1071 C CA . PHE A 1 134 ? -31.391 -0.231 36.626 1.00 97.50 134 PHE A CA 1
ATOM 1072 C C . PHE A 1 134 ? -32.195 -1.158 37.547 1.00 97.50 134 PHE A C 1
ATOM 1074 O O . PHE A 1 134 ? -32.851 -0.683 38.474 1.00 97.50 134 PHE A O 1
ATOM 1081 N N . VAL A 1 135 ? -32.120 -2.475 37.325 1.00 97.50 135 VAL A N 1
ATOM 1082 C CA . VAL A 1 135 ? -32.805 -3.472 38.159 1.00 97.50 135 VAL A CA 1
ATOM 1083 C C . VAL A 1 135 ? -32.324 -3.383 39.602 1.00 97.50 135 VAL A C 1
ATOM 1085 O O . VAL A 1 135 ? -33.157 -3.258 40.494 1.00 97.50 135 VAL A O 1
ATOM 1088 N N . LYS A 1 136 ? -31.007 -3.331 39.839 1.00 97.31 136 LYS A N 1
ATOM 1089 C CA . LYS A 1 136 ? -30.452 -3.183 41.195 1.00 97.31 136 LYS A CA 1
ATOM 1090 C C . LYS A 1 136 ? -30.956 -1.928 41.901 1.00 97.31 136 LYS A C 1
ATOM 1092 O O . LYS A 1 136 ? -31.282 -1.981 43.084 1.00 97.31 136 LYS A O 1
ATOM 1097 N N . THR A 1 137 ? -31.040 -0.802 41.190 1.00 97.44 137 THR A N 1
ATOM 1098 C CA . THR A 1 137 ? -31.606 0.432 41.750 1.00 97.44 137 THR A CA 1
ATOM 1099 C C . THR A 1 137 ? -33.066 0.233 42.149 1.00 97.44 137 THR A C 1
ATOM 1101 O O . THR A 1 137 ? -33.444 0.593 43.261 1.00 97.44 137 THR A O 1
ATOM 1104 N N . LYS A 1 138 ? -33.879 -0.389 41.288 1.00 96.50 138 LYS A N 1
ATOM 1105 C CA . LYS A 1 138 ? -35.291 -0.651 41.593 1.00 96.50 138 LYS A CA 1
ATOM 1106 C C . LYS A 1 138 ? -35.490 -1.649 42.724 1.00 96.50 138 LYS A C 1
ATOM 1108 O O . LYS A 1 138 ? -36.365 -1.435 43.552 1.00 96.50 138 LYS A O 1
ATOM 1113 N N . GLU A 1 139 ? -34.669 -2.687 42.812 1.00 96.25 139 GLU A N 1
ATOM 1114 C CA . GLU A 1 139 ? -34.696 -3.633 43.930 1.00 96.25 139 GLU A CA 1
ATOM 1115 C C . GLU A 1 139 ? -34.352 -2.947 45.259 1.00 96.25 139 GLU A C 1
ATOM 1117 O O . GLU A 1 139 ? -35.031 -3.181 46.256 1.00 96.25 13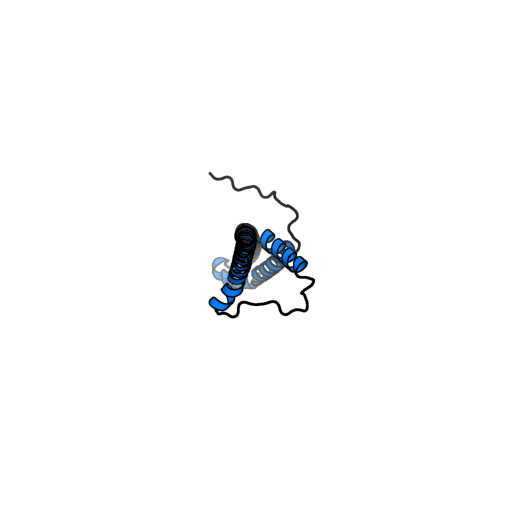9 GLU A O 1
ATOM 1122 N N . ALA A 1 140 ? -33.359 -2.051 45.269 1.00 95.75 140 ALA A N 1
ATOM 1123 C CA . ALA A 1 140 ? -32.995 -1.283 46.458 1.00 95.75 140 ALA A CA 1
ATOM 1124 C C . ALA A 1 140 ? -34.107 -0.315 46.901 1.00 95.75 140 ALA A C 1
ATOM 1126 O O . ALA A 1 140 ? -34.432 -0.266 48.087 1.00 95.75 140 ALA A O 1
ATOM 1127 N N . GLU A 1 141 ? -34.722 0.411 45.958 1.00 95.25 141 GLU A N 1
ATOM 1128 C CA . GLU A 1 141 ? -35.882 1.278 46.226 1.00 95.25 141 GLU A CA 1
ATOM 1129 C C . GLU A 1 141 ? -37.053 0.476 46.823 1.00 95.25 141 GLU A C 1
ATOM 1131 O O . GLU A 1 141 ? -37.697 0.910 47.777 1.00 95.25 141 GLU A O 1
ATOM 1136 N N . LEU A 1 142 ? -37.324 -0.715 46.283 1.00 94.88 142 LEU A N 1
ATOM 1137 C CA . LEU A 1 142 ? -38.433 -1.568 46.713 1.00 94.88 142 LEU A CA 1
ATOM 1138 C C . LEU A 1 142 ? -38.181 -2.153 48.107 1.00 94.88 142 LEU A C 1
ATOM 1140 O O . LEU A 1 142 ? -39.086 -2.195 48.939 1.00 94.88 142 LEU A O 1
ATOM 1144 N N . GLU A 1 143 ? -36.947 -2.569 48.385 1.00 94.44 143 GLU A N 1
ATOM 1145 C CA . GLU A 1 143 ? -36.538 -3.041 49.707 1.00 94.44 143 GLU A CA 1
ATOM 1146 C C . GLU A 1 143 ? -36.635 -1.925 50.757 1.00 94.44 143 GLU A C 1
ATOM 1148 O O . GLU A 1 143 ? -37.110 -2.158 51.870 1.00 94.44 143 GLU A O 1
ATOM 1153 N N . GLN A 1 144 ? -36.260 -0.695 50.397 1.00 93.31 144 GLN A N 1
ATOM 1154 C CA . GLN A 1 144 ? -36.463 0.469 51.255 1.00 93.31 144 GLN A CA 1
ATOM 1155 C C . GLN A 1 144 ? -37.955 0.709 51.527 1.00 93.31 144 GLN A C 1
ATOM 1157 O O . GLN A 1 144 ? -38.352 0.804 52.688 1.00 93.31 144 GLN A O 1
ATOM 1162 N N . LEU A 1 145 ? -38.790 0.722 50.484 1.00 94.25 145 LEU A N 1
ATOM 1163 C CA . LEU A 1 145 ? -40.233 0.924 50.621 1.00 94.25 145 LEU A CA 1
ATOM 1164 C C . LEU A 1 145 ? -40.883 -0.152 51.504 1.00 94.25 145 LEU A C 1
ATOM 1166 O O . LEU A 1 145 ? -41.735 0.153 52.335 1.00 94.25 145 LEU A O 1
ATOM 1170 N N . ARG A 1 146 ? -40.463 -1.418 51.372 1.00 92.50 146 ARG A N 1
ATOM 1171 C CA . ARG A 1 146 ? -40.931 -2.511 52.241 1.00 92.50 146 ARG A CA 1
ATOM 1172 C C . ARG A 1 146 ? -40.632 -2.237 53.709 1.00 92.50 146 ARG A C 1
ATOM 1174 O O . ARG A 1 146 ? -41.505 -2.440 54.545 1.00 92.50 146 ARG A O 1
ATOM 1181 N N . ARG A 1 147 ? -39.426 -1.760 54.025 1.00 91.50 147 ARG A N 1
ATOM 1182 C CA . ARG A 1 147 ? -39.049 -1.409 55.404 1.00 91.50 147 ARG A CA 1
ATOM 1183 C C . ARG A 1 147 ? -39.873 -0.246 55.940 1.00 91.50 147 ARG A C 1
ATOM 1185 O O . ARG A 1 147 ? -40.261 -0.281 57.101 1.00 91.50 147 ARG A O 1
ATOM 1192 N N . GLU A 1 148 ? -40.145 0.760 55.115 1.00 90.94 148 GLU A N 1
ATOM 1193 C CA . GLU A 1 148 ? -40.966 1.913 55.500 1.00 90.94 148 GLU A CA 1
ATOM 1194 C C . GLU A 1 148 ? -42.413 1.502 55.805 1.00 90.94 148 GLU A C 1
ATOM 1196 O O . GLU A 1 148 ? -42.959 1.916 56.822 1.00 90.94 148 GLU A O 1
ATOM 1201 N N . VAL A 1 149 ? -43.006 0.627 54.986 1.00 90.75 149 VAL A N 1
ATOM 1202 C CA . VAL A 1 149 ? -44.378 0.131 55.192 1.00 90.75 149 VAL A CA 1
ATOM 1203 C C . VAL A 1 149 ? -44.477 -0.843 56.369 1.00 90.75 149 VAL A C 1
ATOM 1205 O O . VAL A 1 149 ? -45.457 -0.807 57.099 1.00 90.75 149 VAL A O 1
ATOM 1208 N N . SER A 1 150 ? -43.492 -1.722 56.577 1.00 80.06 150 SER A N 1
ATOM 1209 C CA . SER A 1 150 ? -43.518 -2.685 57.692 1.00 80.06 150 SER A CA 1
ATOM 1210 C C . SER A 1 150 ? -43.227 -2.071 59.065 1.00 80.06 150 SER A C 1
ATOM 1212 O O . SER A 1 150 ? -43.525 -2.709 60.071 1.00 80.06 150 SER A O 1
ATOM 1214 N N . ASN A 1 151 ? -42.643 -0.871 59.118 1.00 68.25 151 ASN A N 1
ATOM 1215 C CA . ASN A 1 151 ? -42.370 -0.145 60.363 1.00 68.25 151 ASN A CA 1
ATOM 1216 C C . ASN A 1 151 ? -43.426 0.934 60.686 1.00 68.25 151 ASN A C 1
ATOM 1218 O O . ASN A 1 151 ? -43.257 1.649 61.676 1.00 68.25 151 ASN A O 1
ATOM 1222 N N . GLY A 1 152 ? -44.457 1.080 59.846 1.00 51.84 152 GLY A N 1
ATOM 1223 C CA . GLY A 1 152 ? -45.575 2.016 60.015 1.00 51.84 152 GLY A CA 1
ATOM 1224 C C . GLY A 1 152 ? -46.826 1.380 60.604 1.00 51.84 152 GLY A C 1
ATOM 1225 O O . GLY A 1 152 ? -46.991 0.146 60.475 1.00 51.84 152 GLY A O 1
#

Radius of gyration: 33.01 Å; chains: 1; bounding box: 69×45×103 Å

Organism: Coptotermes formosanus (NCBI:txid36987)